Protein AF-A0A7L0Q4N5-F1 (afdb_monomer_lite)

Secondary structure (DSSP, 8-state):
-------EEE-TT--EEE-S-SBTHHHHSS--BGGG-------SS---TT---TT------

Radius of gyration: 15.01 Å; chains: 1; bounding box: 28×36×37 Å

InterPro domains:
  IPR017946 PLC-like phosphodiesterase, TIM beta/alpha-barrel domain superfamily [G3DSA:3.20.20.190] (1-60)
  IPR017946 PLC-like phosphodiesterase, TIM beta/alpha-barrel domain superfamily [SSF51695] (1-31)
  IPR030395 Glycerophosphodiester phosphodiesterase domain [PF03009] (1-40)
  IPR030395 Glycerophosphodiester phosphodiesterase domain [PS51704] (1-61)

Foldseek 3Di:
DPDDDFDWDAACQGDIDTDPDQACCVPPVDRDGRPDDDPPDDCPDPPDPDPDDPVPPDDDD

pLDDT: mean 80.5, std 18.74, range [46.28, 96.88]

Sequence (61 aa):
ADVLELDCRRTRDGVVVVSHDSCLLRQTGHALDLPHLDYKVRPTAPATHGARDPRRGGERP

Structure (mmCIF, N/CA/C/O backbone):
data_AF-A0A7L0Q4N5-F1
#
_entry.id   AF-A0A7L0Q4N5-F1
#
loop_
_atom_site.group_PDB
_atom_site.id
_atom_site.type_symbol
_atom_site.label_atom_id
_atom_site.label_alt_id
_atom_site.label_comp_id
_atom_site.label_asym_id
_atom_site.label_entity_id
_atom_site.label_seq_id
_atom_site.pdbx_PDB_ins_code
_atom_site.Cartn_x
_atom_site.Cartn_y
_atom_site.Cartn_z
_atom_site.occupancy
_atom_site.B_iso_or_equiv
_atom_site.auth_seq_id
_atom_site.auth_comp_id
_atom_site.auth_asym_id
_atom_site.auth_atom_id
_atom_site.pdbx_PDB_model_num
ATOM 1 N N . ALA A 1 1 ? -0.882 -20.236 18.676 1.00 78.31 1 ALA A N 1
ATOM 2 C CA . ALA A 1 1 ? -0.175 -18.987 18.341 1.00 78.31 1 ALA A CA 1
ATOM 3 C C . ALA A 1 1 ? -1.260 -18.024 17.926 1.00 78.31 1 ALA A C 1
ATOM 5 O O . ALA A 1 1 ? -1.930 -18.298 16.939 1.00 78.31 1 ALA A O 1
ATOM 6 N N . ASP A 1 2 ? -1.483 -16.988 18.731 1.00 93.31 2 ASP A N 1
ATOM 7 C CA . ASP A 1 2 ? -2.740 -16.222 18.704 1.00 93.31 2 ASP A CA 1
ATOM 8 C C . ASP A 1 2 ? -2.535 -14.780 18.212 1.00 93.31 2 ASP A C 1
ATOM 10 O O . ASP A 1 2 ? -3.439 -13.954 18.288 1.00 93.31 2 ASP A O 1
ATOM 14 N N . VAL A 1 3 ? -1.334 -14.474 17.705 1.00 93.25 3 VAL A N 1
ATOM 15 C CA . VAL A 1 3 ? -0.954 -13.157 17.185 1.00 93.25 3 VAL A CA 1
ATOM 16 C C . VAL A 1 3 ? -0.328 -13.281 15.801 1.00 93.25 3 VAL A C 1
ATOM 18 O O . VAL A 1 3 ? 0.359 -14.261 15.505 1.00 93.25 3 VAL A O 1
ATOM 21 N N . LEU A 1 4 ? -0.568 -12.267 14.971 1.00 92.06 4 LEU A N 1
ATOM 22 C CA . LEU A 1 4 ? 0.040 -12.105 13.656 1.00 92.06 4 LEU A CA 1
ATOM 23 C C . LEU A 1 4 ? 0.799 -10.777 13.632 1.00 92.06 4 LEU A C 1
ATOM 25 O O . LEU A 1 4 ? 0.235 -9.736 13.962 1.00 92.06 4 LEU A O 1
ATOM 29 N N . GLU A 1 5 ? 2.070 -10.835 13.253 1.00 94.81 5 GLU A N 1
ATOM 30 C CA . GLU A 1 5 ? 2.925 -9.669 13.037 1.00 94.81 5 GLU A CA 1
ATOM 31 C C . GLU A 1 5 ? 2.867 -9.278 11.553 1.00 94.81 5 GLU A C 1
ATOM 33 O O . GLU A 1 5 ? 2.762 -10.152 10.689 1.00 94.81 5 GLU A O 1
ATOM 38 N N . LEU A 1 6 ? 2.825 -7.971 11.277 1.00 95.88 6 LEU A N 1
ATOM 39 C CA . LEU A 1 6 ? 2.679 -7.415 9.935 1.00 95.88 6 LEU A CA 1
ATOM 40 C C . LEU A 1 6 ? 3.458 -6.103 9.805 1.00 95.88 6 LEU A C 1
ATOM 42 O O . LEU A 1 6 ? 3.160 -5.120 10.491 1.00 95.88 6 LEU A O 1
ATOM 46 N N . ASP A 1 7 ? 4.335 -6.043 8.808 1.00 95.38 7 ASP A N 1
ATOM 47 C CA . ASP A 1 7 ? 5.001 -4.808 8.414 1.00 95.38 7 ASP A CA 1
ATOM 48 C C . ASP A 1 7 ? 4.051 -3.842 7.710 1.00 95.38 7 ASP A C 1
ATOM 50 O O . ASP A 1 7 ? 3.379 -4.1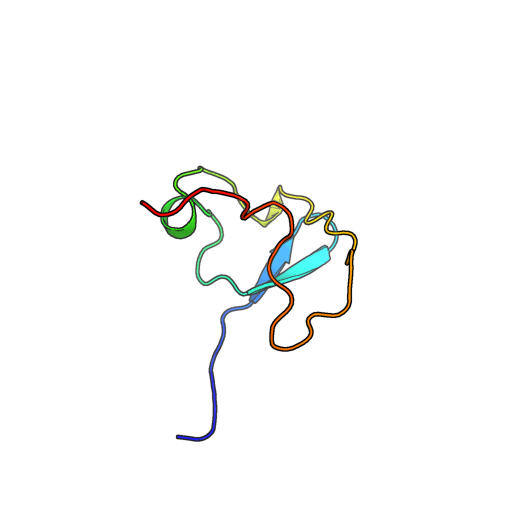81 6.729 1.00 95.38 7 ASP A O 1
ATOM 54 N N . CYS A 1 8 ? 4.048 -2.596 8.174 1.00 95.38 8 CYS A N 1
ATOM 55 C CA . CYS A 1 8 ? 3.234 -1.528 7.614 1.00 95.38 8 CYS A CA 1
ATOM 56 C C . CYS A 1 8 ? 4.099 -0.460 6.943 1.00 95.38 8 CYS A C 1
ATOM 58 O O . CYS A 1 8 ? 5.146 -0.054 7.451 1.00 95.38 8 CYS A O 1
ATOM 60 N N . ARG A 1 9 ? 3.621 0.054 5.810 1.00 95.38 9 ARG A N 1
ATOM 61 C CA . ARG A 1 9 ? 4.257 1.137 5.053 1.00 95.38 9 ARG A CA 1
ATOM 62 C C . ARG A 1 9 ? 3.218 2.162 4.627 1.00 95.38 9 ARG A C 1
ATOM 64 O O . ARG A 1 9 ? 2.039 1.849 4.502 1.00 95.38 9 ARG A O 1
ATOM 71 N N .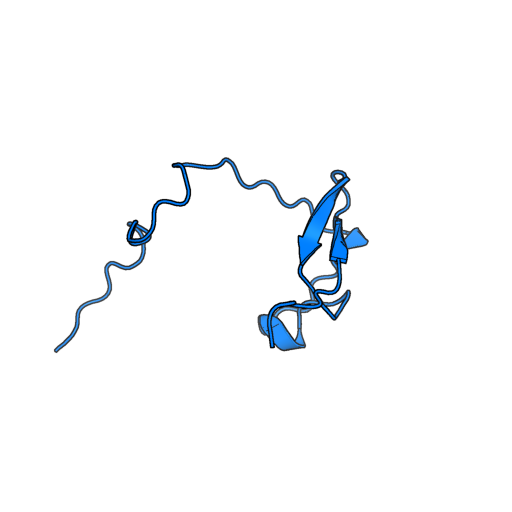 ARG A 1 10 ? 3.658 3.400 4.411 1.00 96.00 10 ARG A N 1
ATOM 72 C CA . ARG A 1 10 ? 2.787 4.524 4.057 1.00 96.00 10 ARG A CA 1
ATOM 73 C C . ARG A 1 10 ? 2.987 4.916 2.596 1.00 96.00 10 ARG A C 1
ATOM 75 O O . ARG A 1 10 ? 4.122 5.097 2.158 1.00 96.00 10 ARG A O 1
ATOM 82 N N . THR A 1 11 ? 1.889 5.049 1.865 1.00 96.50 11 THR A N 1
ATOM 83 C CA . THR A 1 11 ? 1.866 5.566 0.493 1.00 96.50 11 THR A CA 1
ATOM 84 C C . THR A 1 11 ? 1.946 7.093 0.470 1.00 96.50 11 THR A C 1
ATOM 86 O O . THR A 1 11 ? 1.808 7.755 1.507 1.00 96.50 11 THR A O 1
ATOM 89 N N . ARG A 1 12 ? 2.140 7.685 -0.714 1.00 96.25 12 ARG A N 1
ATOM 90 C CA . ARG A 1 12 ? 2.216 9.146 -0.885 1.00 96.25 12 ARG A CA 1
ATOM 91 C C . ARG A 1 12 ? 0.937 9.853 -0.43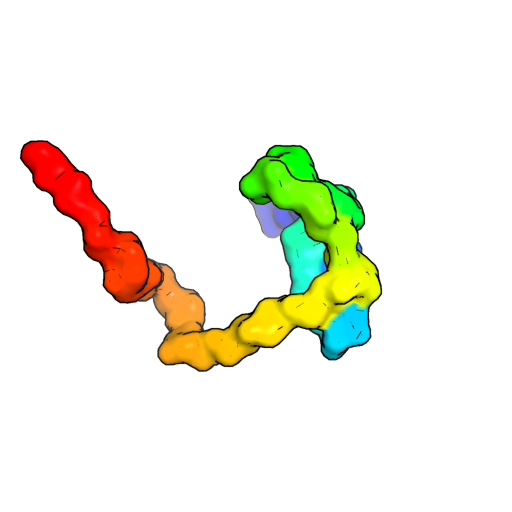6 1.00 96.25 12 ARG A C 1
ATOM 93 O O . ARG A 1 12 ? 1.009 10.892 0.214 1.00 96.25 12 ARG A O 1
ATOM 100 N N . ASP A 1 13 ? -0.219 9.265 -0.729 1.00 95.56 13 ASP A N 1
ATOM 101 C CA . ASP A 1 13 ? -1.540 9.751 -0.311 1.00 95.56 13 ASP A CA 1
ATOM 102 C C . ASP A 1 13 ? -1.878 9.431 1.157 1.00 95.56 13 ASP A C 1
ATOM 104 O O . ASP A 1 13 ? -2.973 9.719 1.633 1.00 95.56 13 ASP A O 1
ATOM 108 N N . GLY A 1 14 ? -0.918 8.887 1.909 1.00 94.19 14 GLY A N 1
ATOM 109 C CA . GLY A 1 14 ? -1.022 8.690 3.348 1.00 94.19 14 GLY A CA 1
ATOM 110 C C . GLY A 1 14 ? -1.769 7.435 3.782 1.00 94.19 14 GLY A C 1
ATOM 111 O O . GLY A 1 14 ? -2.002 7.273 4.979 1.00 94.19 14 GLY A O 1
ATOM 112 N N . VAL A 1 15 ? -2.099 6.540 2.852 1.00 94.31 15 VAL A N 1
ATOM 113 C CA . VAL A 1 15 ? -2.702 5.244 3.165 1.00 94.31 15 VAL A CA 1
ATOM 114 C C . VAL A 1 15 ? -1.643 4.309 3.748 1.00 94.31 15 VAL A C 1
ATOM 116 O O . VAL A 1 15 ? -0.517 4.222 3.257 1.00 94.31 15 VAL A O 1
ATOM 119 N N . VAL A 1 16 ? -2.007 3.605 4.819 1.00 94.44 16 VAL A N 1
ATOM 120 C CA . VAL A 1 16 ? -1.177 2.547 5.399 1.00 94.44 16 VAL A CA 1
ATOM 121 C C . VAL A 1 16 ? -1.507 1.234 4.702 1.00 94.44 16 VAL A C 1
ATOM 123 O O . VAL A 1 16 ? -2.666 0.822 4.652 1.00 94.44 16 VAL A O 1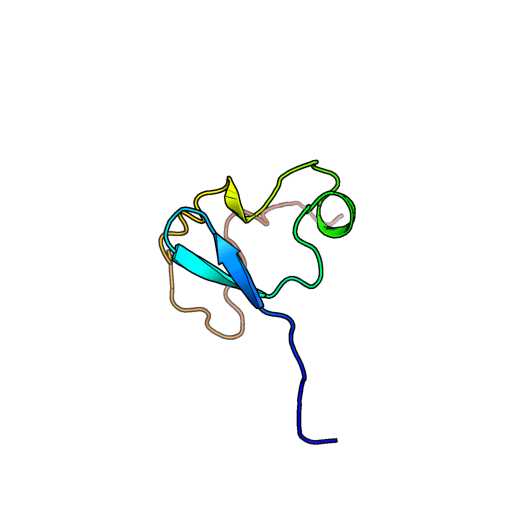
ATOM 126 N N . VAL A 1 17 ? -0.482 0.583 4.167 1.00 93.25 17 VAL A N 1
ATOM 127 C CA . VAL A 1 17 ? -0.568 -0.721 3.510 1.00 93.25 17 VAL A CA 1
ATOM 128 C C . VAL A 1 17 ? 0.319 -1.727 4.233 1.00 93.25 17 VAL A C 1
ATOM 130 O O . VAL A 1 17 ? 1.334 -1.356 4.824 1.00 93.25 17 VAL A O 1
ATOM 133 N N . VAL A 1 18 ? -0.044 -3.005 4.158 1.00 95.12 18 VAL A N 1
ATOM 134 C CA . VAL A 1 18 ? 0.785 -4.099 4.670 1.00 95.12 18 VAL A CA 1
ATOM 135 C C . VAL A 1 18 ? 1.792 -4.489 3.594 1.00 95.12 1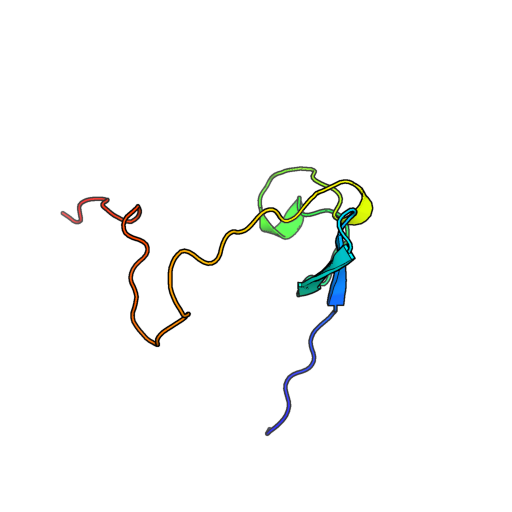8 VAL A C 1
ATOM 137 O O . VAL A 1 18 ? 1.403 -4.940 2.515 1.00 95.12 18 VAL A O 1
ATOM 140 N N . SER A 1 19 ? 3.078 -4.287 3.865 1.00 94.75 19 SER A N 1
ATOM 141 C CA . SER A 1 19 ? 4.162 -4.693 2.973 1.00 94.75 19 SER A CA 1
ATOM 142 C C . SER A 1 19 ? 5.499 -4.718 3.704 1.00 94.75 19 SER A C 1
ATOM 144 O O . SER A 1 19 ? 5.938 -3.696 4.235 1.00 94.75 19 SER A O 1
ATOM 146 N N . HIS A 1 20 ? 6.195 -5.855 3.632 1.00 95.56 20 HIS A N 1
ATOM 147 C CA . HIS A 1 20 ? 7.560 -5.972 4.140 1.00 95.56 20 HIS A CA 1
ATOM 148 C C . HIS A 1 20 ? 8.537 -5.094 3.351 1.00 95.56 20 HIS A C 1
ATOM 150 O O . HIS A 1 20 ? 9.440 -4.537 3.956 1.00 95.56 20 HIS A O 1
ATOM 156 N N . ASP A 1 21 ? 8.361 -4.883 2.040 1.00 95.38 21 ASP A N 1
ATOM 157 C CA . ASP A 1 21 ? 9.291 -4.110 1.196 1.00 95.38 21 ASP A CA 1
ATOM 158 C C . ASP A 1 21 ? 8.705 -2.758 0.760 1.00 95.38 21 ASP A C 1
ATOM 160 O O . ASP A 1 21 ? 7.489 -2.613 0.611 1.00 95.38 21 ASP A O 1
ATOM 164 N N . SER A 1 22 ? 9.565 -1.752 0.532 1.00 95.31 22 SER A N 1
ATOM 165 C CA . SER A 1 22 ? 9.147 -0.472 -0.067 1.00 95.31 22 SER A CA 1
ATOM 166 C C . SER A 1 22 ? 8.928 -0.586 -1.569 1.00 95.31 22 SER A C 1
ATOM 168 O O . SER A 1 22 ? 8.028 0.069 -2.083 1.00 95.31 22 SER A O 1
ATOM 170 N N . CYS A 1 23 ? 9.740 -1.401 -2.248 1.00 96.75 23 CYS A N 1
ATOM 171 C CA . CYS A 1 23 ? 9.634 -1.674 -3.673 1.00 96.75 23 CYS A CA 1
ATOM 172 C C . CYS A 1 23 ? 8.837 -2.961 -3.894 1.00 96.75 23 CYS A C 1
ATOM 174 O O . CYS A 1 23 ? 9.207 -4.023 -3.395 1.00 96.75 23 CYS A O 1
ATOM 176 N N . LEU A 1 24 ? 7.778 -2.895 -4.695 1.00 94.94 24 LEU A N 1
ATOM 177 C CA . LEU A 1 24 ? 6.863 -4.014 -4.925 1.00 94.94 24 LEU A CA 1
ATOM 178 C C . LEU A 1 24 ? 7.370 -5.035 -5.955 1.00 94.94 24 LEU A C 1
ATOM 180 O O . LEU A 1 24 ? 6.624 -5.948 -6.318 1.00 94.94 24 LEU A O 1
ATOM 184 N N . LEU A 1 25 ? 8.621 -4.931 -6.419 1.00 96.38 25 LEU A N 1
ATOM 185 C CA . LEU A 1 25 ? 9.173 -5.806 -7.460 1.00 96.38 25 LEU A CA 1
ATOM 186 C C . LEU A 1 25 ? 9.094 -7.284 -7.067 1.00 96.38 25 LEU A C 1
ATOM 188 O O . LEU A 1 25 ? 8.638 -8.107 -7.856 1.00 96.38 25 LEU A O 1
ATOM 192 N N . ARG A 1 26 ? 9.466 -7.619 -5.827 1.00 95.56 26 ARG A N 1
ATOM 193 C CA . ARG A 1 26 ? 9.448 -9.004 -5.326 1.00 95.56 26 ARG A CA 1
ATOM 194 C C . ARG A 1 26 ? 8.035 -9.577 -5.180 1.00 95.56 26 ARG A C 1
ATOM 196 O O . ARG A 1 26 ? 7.863 -10.784 -5.290 1.00 95.56 26 ARG A O 1
ATOM 203 N N . GLN A 1 27 ? 7.040 -8.726 -4.927 1.00 92.69 27 GLN A N 1
ATOM 204 C CA . GLN A 1 27 ? 5.655 -9.134 -4.656 1.00 92.69 27 GLN A CA 1
ATOM 205 C C . GLN A 1 27 ? 4.768 -9.116 -5.907 1.00 92.69 27 GLN A C 1
ATOM 207 O O . GLN A 1 27 ? 3.785 -9.849 -5.967 1.00 92.69 27 GLN A O 1
ATOM 212 N N . THR A 1 28 ? 5.090 -8.269 -6.889 1.00 89.88 28 THR A N 1
ATOM 213 C CA . THR A 1 28 ? 4.220 -7.996 -8.048 1.00 89.88 28 THR A CA 1
ATOM 214 C C . THR A 1 28 ? 4.911 -8.166 -9.399 1.00 89.88 28 THR A C 1
ATOM 216 O O . THR A 1 28 ? 4.229 -8.216 -10.415 1.00 89.88 28 THR A O 1
ATOM 219 N N . GLY A 1 29 ? 6.246 -8.225 -9.441 1.00 95.81 29 GLY A N 1
ATOM 220 C CA . GLY A 1 29 ? 7.017 -8.162 -10.686 1.00 95.81 29 GLY A CA 1
ATOM 221 C C . GLY A 1 29 ? 7.182 -6.747 -11.255 1.00 95.81 29 GLY A C 1
ATOM 222 O O . GLY A 1 29 ? 7.836 -6.582 -12.282 1.00 95.81 29 GLY A O 1
ATOM 223 N N . HIS A 1 30 ? 6.647 -5.717 -10.592 1.00 92.94 30 HIS A N 1
ATOM 224 C CA . HIS A 1 30 ? 6.750 -4.325 -11.024 1.00 92.94 30 HIS A CA 1
ATOM 225 C C . HIS A 1 30 ? 7.622 -3.508 -10.064 1.00 92.94 30 HIS A C 1
ATOM 227 O O . HIS A 1 30 ? 7.399 -3.508 -8.854 1.00 92.94 30 HIS A O 1
ATOM 233 N N . ALA A 1 31 ? 8.598 -2.776 -10.606 1.00 96.62 31 ALA A N 1
ATOM 234 C CA . ALA A 1 31 ? 9.454 -1.868 -9.842 1.00 96.62 31 ALA A CA 1
ATOM 235 C C . ALA A 1 31 ? 8.681 -0.593 -9.454 1.00 96.62 31 ALA A C 1
ATOM 237 O O . ALA A 1 31 ? 8.763 0.433 -10.123 1.00 96.62 31 ALA A O 1
ATOM 238 N N . LEU A 1 32 ? 7.872 -0.701 -8.399 1.00 94.62 32 LEU A N 1
ATOM 239 C CA . LEU A 1 32 ? 7.010 0.361 -7.882 1.00 94.62 32 LEU A CA 1
ATOM 240 C C . LEU A 1 32 ? 7.346 0.626 -6.417 1.00 94.62 32 LEU A C 1
ATOM 242 O O . LEU A 1 32 ? 7.235 -0.280 -5.595 1.00 94.62 32 LEU A O 1
ATOM 246 N N . ASP A 1 33 ? 7.705 1.861 -6.085 1.00 96.88 33 ASP A N 1
ATOM 247 C CA . ASP A 1 33 ? 8.041 2.257 -4.718 1.00 96.88 33 ASP A CA 1
ATOM 248 C C . ASP A 1 33 ? 6.839 2.875 -3.997 1.00 96.88 33 ASP A C 1
ATOM 250 O O . ASP A 1 33 ? 6.300 3.904 -4.410 1.00 96.88 33 ASP A O 1
ATOM 254 N N . LEU A 1 34 ? 6.439 2.271 -2.876 1.00 95.00 34 LEU A N 1
ATOM 255 C CA . LEU A 1 34 ? 5.279 2.677 -2.075 1.00 95.00 34 LEU A CA 1
ATOM 256 C C . LEU A 1 34 ? 5.245 4.173 -1.705 1.00 95.00 34 LEU A C 1
ATOM 258 O O . LEU A 1 34 ? 4.176 4.767 -1.849 1.00 95.00 34 LEU A O 1
ATOM 262 N N . PRO A 1 35 ? 6.357 4.833 -1.316 1.00 95.69 35 PRO A N 1
ATOM 263 C CA . PRO A 1 35 ? 6.351 6.269 -1.010 1.00 95.69 35 PRO A CA 1
ATOM 264 C C . PRO A 1 35 ? 6.019 7.176 -2.208 1.00 95.69 35 PRO A C 1
ATOM 266 O O . PRO A 1 35 ? 5.814 8.377 -2.032 1.00 95.69 35 PRO A O 1
ATOM 269 N N . HIS A 1 36 ? 5.995 6.629 -3.426 1.00 96.19 36 HIS A N 1
ATOM 270 C CA . HIS A 1 36 ? 5.718 7.350 -4.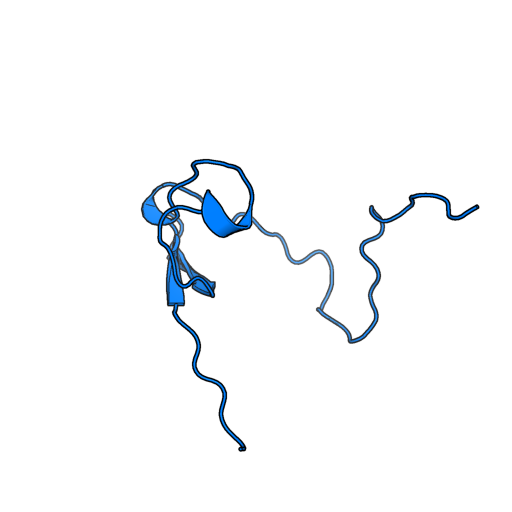669 1.00 96.19 36 HIS A CA 1
ATOM 271 C C . HIS A 1 36 ? 4.375 6.969 -5.303 1.00 96.19 36 HIS A C 1
ATOM 273 O O . HIS A 1 36 ? 3.967 7.591 -6.287 1.00 96.19 36 HIS A O 1
ATOM 279 N N . LEU A 1 37 ? 3.678 5.979 -4.742 1.00 93.12 37 LEU A N 1
ATOM 280 C CA . LEU A 1 37 ? 2.372 5.528 -5.207 1.00 93.12 37 LEU A CA 1
ATOM 281 C C . LEU A 1 37 ? 1.246 6.206 -4.425 1.00 93.12 37 LEU A C 1
ATOM 283 O O . LEU A 1 37 ? 1.375 6.458 -3.229 1.00 93.12 37 LEU A O 1
ATOM 287 N N . ASP A 1 38 ? 0.121 6.428 -5.103 1.00 93.69 38 ASP A N 1
ATOM 288 C CA . ASP A 1 38 ? -1.163 6.682 -4.451 1.00 93.69 38 ASP A CA 1
ATOM 289 C C . ASP A 1 38 ? -1.961 5.376 -4.466 1.00 93.69 38 ASP A C 1
ATOM 291 O O . ASP A 1 38 ? -2.034 4.715 -5.506 1.00 93.69 38 ASP A O 1
ATOM 295 N N . TYR A 1 39 ? -2.566 4.993 -3.342 1.00 87.69 39 TYR A N 1
ATOM 296 C CA . TYR A 1 39 ? -3.280 3.718 -3.243 1.00 87.69 39 TYR A CA 1
ATOM 297 C C . TYR A 1 39 ? -4.574 3.709 -4.067 1.00 87.69 39 TYR A C 1
ATOM 299 O O . TYR A 1 39 ? -4.935 2.674 -4.622 1.00 87.69 39 TYR A O 1
ATOM 307 N N . LYS A 1 40 ? -5.275 4.854 -4.147 1.00 75.38 40 LYS A N 1
ATOM 308 C CA . LYS A 1 40 ? -6.523 5.087 -4.914 1.00 75.38 40 LYS A CA 1
ATOM 309 C C . LYS A 1 40 ? -7.442 3.859 -5.075 1.00 75.38 40 LYS A C 1
ATOM 311 O O . LYS A 1 40 ? -7.995 3.617 -6.147 1.00 75.38 40 LYS A O 1
ATOM 316 N N . VAL A 1 41 ? -7.680 3.108 -4.001 1.00 65.12 41 VAL A N 1
ATOM 317 C CA . VAL A 1 41 ? -8.765 2.122 -3.952 1.00 65.12 41 VAL A CA 1
ATOM 318 C C . VAL A 1 41 ? -10.013 2.831 -3.446 1.00 65.12 41 VAL A C 1
ATOM 320 O O . VAL A 1 41 ? -10.089 3.229 -2.286 1.00 65.12 41 VAL A O 1
ATOM 323 N N . ARG A 1 42 ? -11.026 2.961 -4.309 1.00 53.84 42 ARG A N 1
ATOM 324 C CA . ARG A 1 42 ? -12.414 3.068 -3.841 1.00 53.84 42 ARG A CA 1
ATOM 325 C C . ARG A 1 42 ? -12.820 1.671 -3.373 1.00 53.84 42 ARG A C 1
ATOM 327 O O . ARG A 1 42 ? -12.789 0.764 -4.205 1.00 53.84 42 ARG A O 1
ATOM 334 N N . PRO A 1 43 ? -13.224 1.465 -2.111 1.00 54.81 43 PRO A N 1
ATOM 335 C CA . PRO A 1 43 ? -13.872 0.219 -1.732 1.00 54.81 43 PRO A CA 1
ATOM 336 C C . PRO A 1 43 ? -15.146 0.097 -2.577 1.00 54.81 43 PRO A C 1
ATOM 338 O O . PRO A 1 43 ? -16.062 0.905 -2.437 1.00 54.81 43 PRO A O 1
ATOM 341 N N . THR A 1 44 ? -15.188 -0.843 -3.521 1.00 55.66 44 THR A N 1
ATOM 342 C CA . THR A 1 44 ? -16.384 -1.079 -4.349 1.00 55.66 44 THR A CA 1
ATOM 343 C C . THR A 1 44 ? -17.404 -1.976 -3.651 1.00 55.66 44 THR A C 1
ATOM 345 O O . THR A 1 44 ? -18.538 -2.066 -4.107 1.00 55.66 44 THR A O 1
ATOM 348 N N . ALA A 1 45 ? -17.036 -2.588 -2.524 1.00 56.88 45 ALA A N 1
ATOM 349 C CA . ALA A 1 45 ? -17.912 -3.314 -1.613 1.00 56.88 45 ALA A CA 1
ATOM 350 C C . ALA A 1 45 ? -17.177 -3.541 -0.275 1.00 56.88 45 ALA A C 1
ATOM 352 O O . ALA A 1 45 ? -15.942 -3.500 -0.251 1.00 56.88 45 ALA A O 1
ATOM 353 N N . PRO A 1 46 ? -17.889 -3.798 0.838 1.00 56.25 46 PRO A N 1
ATOM 354 C CA . PRO A 1 46 ? -17.265 -4.352 2.036 1.00 56.25 46 PRO A CA 1
ATOM 355 C C . PRO A 1 46 ? -16.546 -5.666 1.694 1.00 56.25 46 PRO A C 1
ATOM 357 O O . PRO A 1 46 ? -17.053 -6.472 0.914 1.00 56.25 46 PRO A O 1
ATOM 360 N N . ALA A 1 47 ? -15.369 -5.887 2.284 1.00 57.47 47 ALA A N 1
ATOM 361 C CA . ALA A 1 47 ? -14.639 -7.148 2.185 1.00 57.47 47 ALA A CA 1
ATOM 362 C C . ALA A 1 47 ? -15.393 -8.243 2.961 1.00 57.47 47 ALA A C 1
ATOM 364 O O . ALA A 1 47 ? -15.039 -8.601 4.080 1.00 57.47 47 ALA A O 1
ATOM 365 N N . THR A 1 48 ? -16.493 -8.738 2.397 1.00 54.09 48 THR A N 1
ATOM 366 C CA . THR A 1 48 ? -17.230 -9.881 2.934 1.00 54.09 48 THR A CA 1
ATOM 367 C C . THR A 1 48 ? -16.493 -11.164 2.580 1.00 54.09 48 THR A C 1
ATOM 369 O O . THR A 1 48 ? -16.018 -11.317 1.452 1.00 54.09 48 THR A O 1
ATOM 372 N N . HIS A 1 49 ? -16.434 -12.097 3.529 1.00 51.28 49 HIS A N 1
ATOM 373 C CA . HIS A 1 49 ? -15.875 -13.436 3.357 1.00 51.28 49 HIS A CA 1
ATOM 374 C C . HIS A 1 49 ? -16.596 -14.148 2.191 1.00 51.28 49 HIS A C 1
ATOM 376 O O . HIS A 1 49 ? -17.679 -14.694 2.371 1.00 51.28 49 HIS A O 1
ATOM 382 N N . GLY A 1 50 ? -16.050 -14.063 0.971 1.00 55.47 50 GLY A N 1
ATOM 383 C CA . GLY A 1 50 ? -16.615 -14.707 -0.224 1.00 55.47 50 GLY A CA 1
ATOM 384 C C . GLY A 1 50 ? -16.984 -13.809 -1.411 1.00 55.47 50 GLY A C 1
ATOM 385 O O . GLY A 1 50 ? -17.433 -14.343 -2.425 1.00 55.47 50 GLY A O 1
ATOM 386 N N . ALA A 1 51 ? -16.777 -12.487 -1.366 1.00 54.34 51 ALA A N 1
ATOM 387 C CA . ALA A 1 51 ? -16.966 -11.666 -2.567 1.00 54.34 51 ALA A CA 1
ATOM 388 C C . ALA A 1 51 ? -15.864 -11.986 -3.596 1.00 54.34 51 ALA A C 1
ATOM 390 O O . ALA A 1 51 ? -14.724 -11.539 -3.470 1.00 54.34 51 ALA A O 1
ATOM 391 N N . ARG A 1 52 ? -16.181 -12.802 -4.611 1.00 57.19 52 ARG A N 1
ATOM 392 C CA . ARG A 1 52 ? -15.303 -12.982 -5.775 1.00 57.19 52 ARG A CA 1
ATOM 393 C C . ARG A 1 52 ? -15.159 -11.632 -6.475 1.00 57.19 52 ARG A C 1
ATOM 395 O O . ARG A 1 52 ? -16.165 -10.987 -6.751 1.00 57.19 52 ARG A O 1
ATOM 402 N N . ASP A 1 53 ? -13.923 -11.230 -6.779 1.00 57.31 53 ASP A N 1
ATOM 403 C CA . ASP A 1 53 ? -13.676 -10.095 -7.673 1.00 57.31 53 ASP A CA 1
ATOM 404 C C . ASP A 1 53 ? -14.443 -10.355 -8.984 1.00 57.31 53 ASP A C 1
ATOM 406 O O . ASP A 1 53 ? -14.163 -11.368 -9.634 1.00 57.31 53 ASP A O 1
ATOM 410 N N . PRO A 1 54 ? -15.398 -9.498 -9.389 1.00 54.34 54 PRO A N 1
ATOM 411 C CA . PRO A 1 54 ? -16.166 -9.694 -10.617 1.00 54.34 54 PRO A CA 1
ATOM 412 C C . PRO A 1 54 ? -15.289 -9.703 -11.881 1.00 54.34 54 PRO A C 1
ATOM 414 O O . PRO A 1 54 ? -15.743 -10.138 -12.934 1.00 54.34 54 PRO A O 1
ATOM 417 N N . ARG A 1 55 ? -14.019 -9.282 -11.789 1.00 61.91 55 ARG A N 1
ATOM 418 C CA . ARG A 1 55 ? -13.022 -9.373 -12.868 1.00 61.91 55 ARG A CA 1
ATOM 419 C C . ARG A 1 55 ? -12.317 -10.731 -12.938 1.00 61.91 55 ARG A C 1
ATOM 421 O O . ARG A 1 55 ? -11.615 -10.994 -13.908 1.00 61.91 55 ARG A O 1
ATOM 428 N N . ARG A 1 56 ? -12.504 -11.625 -11.958 1.00 56.53 56 ARG A N 1
ATOM 429 C CA . ARG A 1 56 ? -12.098 -13.041 -12.052 1.00 56.53 56 ARG A CA 1
ATOM 430 C C . ARG A 1 56 ? -13.170 -13.854 -12.790 1.00 56.53 56 ARG A C 1
ATOM 432 O O . ARG A 1 56 ? -13.706 -14.823 -12.260 1.00 56.53 56 ARG A O 1
ATOM 439 N N . GLY A 1 57 ? -13.475 -13.445 -14.017 1.00 54.59 57 GLY A N 1
ATOM 440 C CA . GLY A 1 57 ? -14.163 -14.258 -15.016 1.00 54.59 57 GLY A CA 1
ATOM 441 C C . GLY A 1 57 ? -13.126 -14.811 -15.987 1.00 54.59 57 GLY A C 1
ATOM 442 O O . GLY A 1 57 ? -12.860 -14.200 -17.012 1.00 54.59 57 GLY A O 1
ATOM 443 N N . GLY A 1 58 ? -12.487 -15.918 -15.617 1.00 46.28 58 GLY A N 1
ATOM 444 C CA . GLY A 1 58 ? -11.582 -16.672 -16.480 1.00 46.28 58 GLY A CA 1
ATOM 445 C C . GLY A 1 58 ? -11.972 -18.138 -16.395 1.00 46.28 58 GLY A C 1
ATOM 446 O O . GLY A 1 58 ? -11.954 -18.710 -15.303 1.00 46.28 58 GLY A O 1
ATOM 447 N N . GLU A 1 59 ? -12.409 -18.672 -17.531 1.00 52.97 59 GLU A N 1
ATOM 448 C CA . GLU A 1 59 ? -12.911 -20.026 -17.748 1.00 52.97 59 GLU A CA 1
ATOM 449 C C . GLU A 1 59 ? -12.013 -21.084 -17.093 1.00 52.97 59 GLU A C 1
ATOM 451 O O . GLU A 1 59 ? -10.784 -20.977 -17.091 1.00 52.97 59 GLU A O 1
ATOM 456 N N . ARG A 1 60 ? -12.631 -22.121 -16.524 1.00 51.12 60 ARG A N 1
ATOM 457 C CA . ARG A 1 60 ? -11.931 -23.374 -16.229 1.00 51.12 60 ARG A CA 1
ATOM 458 C C . ARG A 1 60 ? -12.417 -24.444 -17.212 1.00 51.12 60 ARG A C 1
ATOM 460 O O . ARG A 1 60 ? -13.602 -24.403 -17.541 1.00 51.12 60 ARG A O 1
ATOM 467 N N . PRO A 1 61 ? -11.506 -25.319 -17.676 1.00 53.12 61 PRO A N 1
ATOM 468 C CA . PRO A 1 61 ? -11.782 -26.346 -18.680 1.00 53.12 61 PRO A CA 1
ATOM 469 C C . PRO A 1 61 ? -12.797 -27.385 -18.203 1.00 53.12 61 PRO A C 1
ATOM 471 O O . PRO A 1 61 ? -12.926 -27.564 -16.967 1.00 53.12 61 PRO A O 1
#

Organism: NCBI:txid1118748